Protein AF-A0A6G3PRW0-F1 (afdb_monomer_lite)

pLDDT: mean 93.68, std 4.19, range [80.06, 98.38]

Secondary structure (DSSP, 8-state):
-HHHHHHHHHTTSEEEETTTEEEEPPPPHHHHHHHHHHHHHHHHHHHHHHHHHS-HHHHHTTHHHHHHHHHHHHTT-HHHHHHHHHHHHHHHHHTT--HHHHHH-

Foldseek 3Di:
DLVVQVVCCVVQQWPQDVPPGIGGDDDDPVNVVVVVVVCCVLVVVLLVVCVVPPDPVLVVVLVVLVVQLVVCVVVVVPPSNVVSVLVSSLSSSVSSVDPVSSVVD

Structure (mmCIF, N/CA/C/O backbone):
data_AF-A0A6G3PRW0-F1
#
_entry.id   AF-A0A6G3PRW0-F1
#
loop_
_atom_site.group_PDB
_atom_site.id
_atom_site.type_symbol
_atom_site.label_atom_id
_atom_site.label_alt_id
_atom_site.label_comp_id
_atom_site.label_asym_id
_atom_site.label_entity_id
_atom_site.label_seq_id
_atom_site.pdbx_PDB_ins_code
_atom_site.Cartn_x
_atom_site.Cartn_y
_atom_site.Cartn_z
_atom_site.occupancy
_atom_site.B_iso_or_equiv
_atom_site.auth_seq_id
_atom_site.auth_comp_id
_atom_s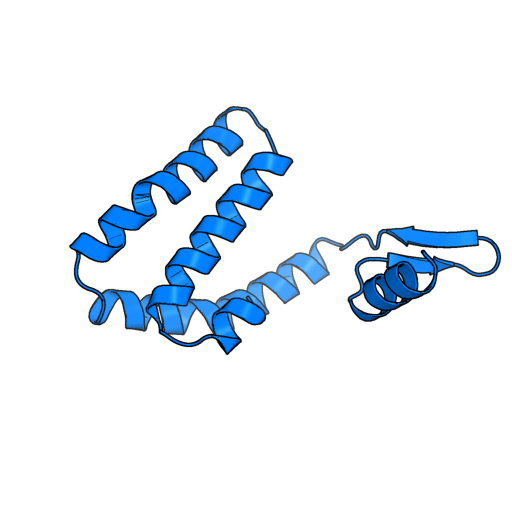ite.auth_asym_id
_atom_site.auth_atom_id
_atom_site.pdbx_PDB_model_num
ATOM 1 N N . VAL A 1 1 ? -27.468 -4.854 3.883 1.00 80.19 1 VAL A N 1
ATOM 2 C CA . VAL A 1 1 ? -26.636 -3.959 4.736 1.00 80.19 1 VAL A CA 1
ATOM 3 C C . VAL A 1 1 ? -26.041 -4.683 5.945 1.00 80.19 1 VAL A C 1
ATOM 5 O O . VAL A 1 1 ? -24.834 -4.614 6.114 1.00 80.19 1 VAL A O 1
ATOM 8 N N . ARG A 1 2 ? -26.821 -5.422 6.752 1.00 85.00 2 ARG A N 1
ATOM 9 C CA . ARG A 1 2 ? -26.324 -6.110 7.968 1.00 85.00 2 ARG A CA 1
ATOM 10 C C . ARG A 1 2 ? -25.100 -7.016 7.743 1.00 85.00 2 ARG A C 1
ATOM 12 O O . ARG A 1 2 ? -24.131 -6.889 8.477 1.00 85.00 2 ARG A O 1
ATOM 19 N N . GLU A 1 3 ? -25.110 -7.858 6.712 1.00 89.50 3 GLU A N 1
ATOM 20 C CA . GLU A 1 3 ? -23.977 -8.745 6.387 1.00 89.50 3 GLU A CA 1
ATOM 21 C C . GLU A 1 3 ? -22.713 -7.995 5.942 1.00 89.50 3 GLU A C 1
ATOM 23 O O . GLU A 1 3 ? -21.600 -8.448 6.184 1.00 89.50 3 GLU A O 1
ATOM 28 N N . ALA A 1 4 ? -22.864 -6.843 5.281 1.00 90.38 4 ALA A N 1
ATOM 29 C CA . ALA A 1 4 ? -21.727 -6.003 4.908 1.00 90.38 4 ALA A CA 1
ATOM 30 C C . ALA A 1 4 ? -21.105 -5.353 6.154 1.00 90.38 4 ALA A C 1
ATOM 32 O O . ALA A 1 4 ? -19.892 -5.373 6.313 1.00 90.38 4 ALA A O 1
ATOM 33 N N . MET A 1 5 ? -21.934 -4.871 7.086 1.00 90.56 5 MET A N 1
ATOM 34 C CA . MET A 1 5 ? -21.456 -4.309 8.356 1.00 90.56 5 MET A CA 1
ATOM 35 C C . MET A 1 5 ? -20.794 -5.359 9.253 1.00 90.56 5 MET A C 1
ATOM 37 O O . MET A 1 5 ? -19.819 -5.058 9.928 1.00 90.56 5 MET A O 1
ATOM 41 N N . GLN A 1 6 ? -21.287 -6.601 9.244 1.00 88.44 6 GLN A N 1
ATOM 42 C CA . GLN A 1 6 ? -20.649 -7.709 9.960 1.00 88.44 6 GLN A CA 1
ATOM 43 C C . GLN A 1 6 ? -19.283 -8.068 9.368 1.00 88.44 6 GLN A C 1
ATOM 45 O O . GLN A 1 6 ? -18.350 -8.296 10.130 1.00 88.44 6 GLN A O 1
ATOM 50 N N . ARG A 1 7 ? -19.136 -8.063 8.035 1.00 90.50 7 ARG A N 1
ATOM 51 C CA . ARG A 1 7 ? -17.827 -8.235 7.384 1.00 90.50 7 ARG A CA 1
ATOM 52 C C . ARG A 1 7 ? -16.852 -7.126 7.766 1.00 90.50 7 ARG A C 1
ATOM 54 O O . ARG A 1 7 ? -15.771 -7.426 8.250 1.00 90.50 7 ARG A O 1
ATOM 61 N N . LEU A 1 8 ? -17.283 -5.868 7.682 1.00 89.06 8 LEU A N 1
ATOM 62 C CA . LEU A 1 8 ? -16.475 -4.726 8.122 1.00 89.06 8 LEU A CA 1
ATOM 63 C C . LEU A 1 8 ? -16.098 -4.809 9.609 1.00 89.06 8 LEU A C 1
ATOM 65 O O . LEU A 1 8 ? -15.028 -4.345 9.991 1.00 89.06 8 LEU A O 1
ATOM 69 N N . ALA A 1 9 ? -16.954 -5.400 10.449 1.00 87.88 9 ALA A N 1
ATOM 70 C CA . ALA A 1 9 ? -16.645 -5.617 11.858 1.00 87.88 9 ALA A CA 1
ATOM 71 C C . ALA A 1 9 ? -15.572 -6.694 12.067 1.00 87.88 9 ALA A C 1
ATOM 73 O O . ALA A 1 9 ? -14.680 -6.518 12.890 1.00 87.88 9 ALA A O 1
ATOM 74 N N . VAL A 1 10 ? -15.622 -7.781 11.292 1.00 88.94 10 VAL A N 1
ATOM 75 C CA . VAL A 1 10 ? -14.576 -8.819 11.283 1.00 88.94 10 VAL A CA 1
ATOM 76 C C . VAL A 1 10 ? -13.249 -8.264 10.756 1.00 88.94 10 VAL A C 1
ATOM 78 O O . VAL A 1 10 ? -12.195 -8.593 11.288 1.00 88.94 10 VAL A O 1
ATOM 81 N N . GLU A 1 11 ? -13.297 -7.383 9.757 1.00 84.75 11 GLU A N 1
ATOM 82 C CA . GLU A 1 11 ? -12.133 -6.679 9.195 1.00 84.75 11 GLU A CA 1
ATOM 83 C C . GLU A 1 11 ? -11.617 -5.541 10.102 1.00 84.75 11 GLU A C 1
ATOM 85 O O . GLU A 1 11 ? -10.613 -4.898 9.794 1.00 84.75 11 GLU A O 1
ATOM 90 N N . GLY A 1 12 ? -12.299 -5.265 11.220 1.00 84.69 12 GLY A N 1
ATOM 91 C CA . GLY A 1 12 ? -11.931 -4.220 12.174 1.00 84.69 12 GLY A CA 1
ATOM 92 C C . GLY A 1 12 ? -12.161 -2.789 11.676 1.00 84.69 12 GLY A C 1
ATOM 93 O O . GLY A 1 12 ? -11.740 -1.848 12.343 1.00 84.69 12 GLY A O 1
ATOM 94 N N . ALA A 1 13 ? -12.833 -2.595 10.537 1.00 85.81 13 ALA A N 1
ATOM 95 C CA . ALA A 1 13 ? -13.176 -1.276 9.997 1.00 85.81 13 ALA A CA 1
ATOM 96 C C . ALA A 1 13 ? -14.297 -0.586 10.795 1.00 85.81 13 ALA A C 1
ATOM 98 O O . ALA A 1 13 ? -14.374 0.645 10.840 1.00 85.81 13 ALA A O 1
ATOM 99 N N . VAL A 1 14 ? -15.163 -1.376 11.433 1.00 91.56 14 VAL A N 1
ATOM 100 C CA . VAL A 1 14 ? -16.194 -0.895 12.358 1.00 91.56 14 VAL A CA 1
ATOM 101 C C . VAL A 1 14 ? -16.237 -1.756 13.619 1.00 91.56 14 VAL A C 1
ATOM 103 O O . VAL A 1 14 ? -15.888 -2.929 13.595 1.00 91.56 14 VAL A O 1
ATOM 106 N N . GLU A 1 15 ? -16.738 -1.211 14.716 1.00 90.81 15 GLU A N 1
ATOM 107 C CA . GLU A 1 15 ? -17.026 -1.936 15.951 1.00 90.81 15 GLU A CA 1
ATOM 108 C C . GLU A 1 15 ? -18.536 -2.008 16.202 1.00 90.81 15 GLU A C 1
ATOM 110 O O . GLU A 1 15 ? -19.293 -1.105 15.833 1.00 90.81 15 GLU A O 1
ATOM 115 N N . VAL A 1 16 ? -18.986 -3.090 16.839 1.00 90.19 16 VAL A N 1
ATOM 116 C CA . VAL A 1 16 ? -20.389 -3.253 17.237 1.00 90.19 16 VAL A CA 1
ATOM 117 C C . VAL A 1 16 ? -20.618 -2.532 18.558 1.00 90.19 16 VAL A C 1
ATOM 119 O O . VAL A 1 16 ? -20.003 -2.862 19.569 1.00 90.19 16 VAL A O 1
ATOM 122 N N . VAL A 1 17 ? -21.555 -1.587 18.565 1.00 90.69 17 VAL A N 1
ATOM 123 C CA . VAL A 1 17 ? -21.917 -0.824 19.761 1.00 90.69 17 VAL A CA 1
ATOM 124 C C . VAL A 1 17 ? -23.277 -1.307 20.279 1.00 90.69 17 VAL A C 1
ATOM 126 O O . VAL A 1 17 ? -24.281 -1.194 19.558 1.00 90.69 17 VAL A O 1
ATOM 129 N N . PRO A 1 18 ? -23.360 -1.819 21.525 1.00 88.50 18 PRO A N 1
ATOM 130 C CA . PRO A 1 18 ? -24.616 -2.278 22.112 1.00 88.50 18 PRO A CA 1
ATOM 131 C C . PRO A 1 18 ? -25.712 -1.210 22.019 1.00 88.50 18 PRO A C 1
ATOM 133 O O . PRO A 1 18 ? -25.499 -0.055 22.385 1.00 88.50 18 PRO A O 1
ATOM 136 N N . ASN A 1 19 ? -26.886 -1.592 21.508 1.00 88.75 19 ASN A N 1
ATOM 137 C CA . ASN A 1 19 ? -28.055 -0.718 21.310 1.00 88.75 19 ASN A CA 1
ATOM 138 C C . ASN A 1 19 ? -27.830 0.515 20.407 1.00 88.75 19 ASN A C 1
ATOM 140 O O . ASN A 1 19 ? -28.680 1.402 20.375 1.00 88.75 19 ASN A O 1
ATOM 144 N N . ARG A 1 20 ? -26.709 0.593 19.673 1.00 84.06 20 ARG A N 1
ATOM 145 C CA . ARG A 1 20 ? -26.389 1.723 18.775 1.00 84.06 20 ARG A CA 1
ATOM 146 C C . ARG A 1 20 ? -25.940 1.307 17.371 1.00 84.06 20 ARG A C 1
ATOM 148 O O . ARG A 1 20 ? -25.800 2.165 16.508 1.00 84.06 20 ARG A O 1
ATOM 155 N N . GLY A 1 21 ? -25.764 0.010 17.113 1.00 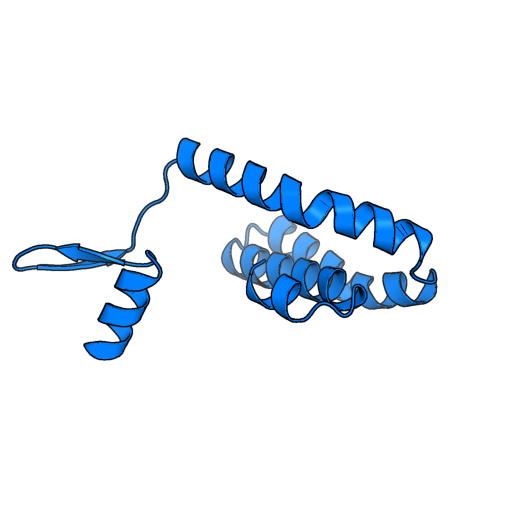90.00 21 GLY A N 1
ATOM 156 C CA . GLY A 1 21 ? -25.410 -0.504 15.789 1.00 90.00 21 GLY A CA 1
ATOM 157 C C . GLY A 1 21 ? -23.900 -0.628 15.611 1.00 90.00 21 GLY A C 1
ATOM 158 O O . GLY A 1 21 ? -23.284 -1.437 16.298 1.00 90.00 21 GLY A O 1
ATOM 159 N N . PHE A 1 22 ? -23.316 0.137 14.686 1.00 92.19 22 PHE A N 1
ATOM 160 C CA . PHE A 1 22 ? -21.893 0.068 14.334 1.00 92.19 22 PHE A CA 1
ATOM 161 C C . PHE A 1 22 ? -21.243 1.457 14.390 1.00 92.19 22 PHE A C 1
ATOM 163 O O . PHE A 1 22 ? -21.890 2.444 14.039 1.00 92.19 22 PHE A O 1
ATOM 170 N N . ARG A 1 23 ? -19.966 1.532 14.774 1.00 91.50 23 ARG A N 1
ATOM 171 C CA . ARG A 1 23 ? -19.144 2.757 14.750 1.00 91.50 23 ARG A CA 1
ATOM 172 C C . ARG A 1 23 ? -17.858 2.501 13.969 1.00 91.50 23 ARG A C 1
ATOM 174 O O . ARG A 1 23 ? -17.329 1.406 14.055 1.00 91.50 23 ARG A O 1
ATOM 181 N N . VAL A 1 24 ? -17.356 3.482 13.219 1.00 91.12 24 VAL A N 1
ATOM 182 C CA . VAL A 1 24 ? -16.047 3.374 12.547 1.00 91.12 24 VAL A CA 1
ATOM 183 C C . VAL A 1 24 ? -14.946 3.244 13.595 1.00 91.12 24 VAL A C 1
ATOM 185 O O . VAL A 1 24 ? -14.912 4.016 14.554 1.00 91.12 24 VAL A O 1
ATOM 188 N N . SER A 1 25 ? -14.068 2.262 13.413 1.00 87.25 25 SER A N 1
ATOM 189 C CA . SER A 1 25 ? -12.930 2.055 14.302 1.00 87.25 25 SER A CA 1
ATOM 190 C C . SER A 1 25 ? -11.913 3.180 14.123 1.00 87.25 25 SER A C 1
ATOM 192 O O . SER A 1 25 ? -11.493 3.481 13.005 1.00 87.25 25 SER A O 1
ATOM 194 N N . GLU A 1 26 ? -11.489 3.787 15.227 1.00 86.12 26 GLU A N 1
ATOM 195 C CA . GLU A 1 26 ? -10.398 4.760 15.238 1.00 86.12 26 GLU A CA 1
ATOM 196 C C . GLU A 1 26 ? -9.108 4.064 15.660 1.00 86.12 26 GLU A C 1
ATOM 198 O O . GLU A 1 26 ? -9.071 3.407 16.700 1.00 86.12 26 GLU A O 1
ATOM 203 N N . ARG A 1 27 ? -8.044 4.225 14.868 1.00 84.94 27 ARG A N 1
ATOM 204 C CA . ARG A 1 27 ? -6.717 3.706 15.211 1.00 84.94 27 ARG A CA 1
ATOM 205 C C . ARG A 1 27 ? -5.886 4.786 15.876 1.00 84.94 27 ARG A C 1
ATOM 207 O O . ARG A 1 27 ? -5.695 5.868 15.320 1.00 84.94 27 ARG A O 1
ATOM 214 N N . GLY A 1 28 ? -5.363 4.477 17.056 1.00 92.06 28 GLY A N 1
ATOM 215 C CA . GLY A 1 28 ? -4.445 5.366 17.759 1.00 92.06 28 GLY A CA 1
ATOM 216 C C . GLY A 1 28 ? -3.046 5.384 17.120 1.00 92.06 28 GLY A C 1
ATOM 217 O O . GLY A 1 28 ? -2.671 4.435 16.429 1.00 92.06 28 GLY A O 1
ATOM 218 N N . PRO A 1 29 ? -2.212 6.403 17.411 1.00 93.25 29 PRO A N 1
ATOM 219 C CA . PRO A 1 29 ? -0.847 6.501 16.880 1.00 93.25 29 PRO A CA 1
ATOM 220 C C . PRO A 1 29 ? 0.026 5.270 17.155 1.00 93.25 29 PRO A C 1
ATOM 222 O O . PRO A 1 29 ? 0.862 4.904 16.335 1.00 93.25 29 PRO A O 1
ATOM 225 N N . ARG A 1 30 ? -0.183 4.611 18.303 1.00 94.44 30 ARG A N 1
ATOM 226 C CA . ARG A 1 30 ? 0.526 3.382 18.672 1.00 94.44 30 ARG A CA 1
ATOM 227 C C . ARG A 1 30 ? 0.206 2.227 17.723 1.00 94.44 30 ARG A C 1
ATOM 229 O O . ARG A 1 30 ? 1.128 1.618 17.198 1.00 94.44 30 ARG A O 1
ATOM 236 N N . GLU A 1 31 ? -1.075 1.957 17.489 1.00 92.81 31 GLU A N 1
ATOM 237 C CA . GLU A 1 31 ? -1.508 0.887 16.584 1.00 92.81 31 GLU A CA 1
ATOM 238 C C . GLU A 1 31 ? -1.020 1.161 15.155 1.00 92.81 31 GLU A C 1
ATOM 240 O O . GLU A 1 31 ? -0.537 0.261 14.476 1.00 92.81 31 GLU A O 1
ATOM 245 N N . LEU A 1 32 ? -1.057 2.423 14.711 1.00 91.88 32 LEU A N 1
ATOM 246 C CA . LEU A 1 32 ? -0.501 2.814 13.413 1.00 91.88 32 LEU A CA 1
ATOM 247 C C . LEU A 1 32 ? 1.007 2.532 13.316 1.00 91.88 32 LEU A C 1
ATOM 249 O O . LEU A 1 32 ? 1.468 2.050 12.281 1.00 91.88 32 LEU A O 1
ATOM 253 N N . ALA A 1 33 ? 1.773 2.790 14.379 1.00 94.75 33 ALA A N 1
ATOM 254 C CA . ALA A 1 33 ? 3.201 2.478 14.421 1.00 94.75 33 ALA A CA 1
ATOM 255 C C . ALA A 1 33 ? 3.467 0.962 14.418 1.00 94.75 33 ALA A C 1
ATOM 257 O O . ALA A 1 33 ? 4.368 0.500 13.720 1.00 94.75 33 ALA A O 1
ATOM 258 N N . GLU A 1 34 ? 2.670 0.184 15.152 1.00 96.06 34 GLU A N 1
ATOM 259 C CA . GLU A 1 34 ? 2.738 -1.283 15.160 1.00 96.06 34 GLU A CA 1
ATOM 260 C C . GLU A 1 34 ? 2.431 -1.853 13.761 1.00 96.06 34 GLU A C 1
ATOM 262 O O . GLU A 1 34 ? 3.185 -2.680 13.244 1.00 96.06 34 GLU A O 1
ATOM 267 N N . LEU A 1 35 ? 1.398 -1.345 13.081 1.00 92.00 35 LEU A N 1
ATOM 268 C CA . LEU A 1 35 ? 1.078 -1.725 11.699 1.00 92.00 35 LEU A CA 1
ATOM 269 C C . LEU A 1 35 ? 2.189 -1.335 10.714 1.00 92.00 35 LEU A C 1
ATOM 271 O O . LEU A 1 35 ? 2.516 -2.116 9.821 1.00 92.00 35 LEU A O 1
ATOM 275 N N . ALA A 1 36 ? 2.808 -0.163 10.880 1.00 91.75 36 ALA A N 1
ATOM 276 C CA . ALA A 1 36 ? 3.946 0.246 10.058 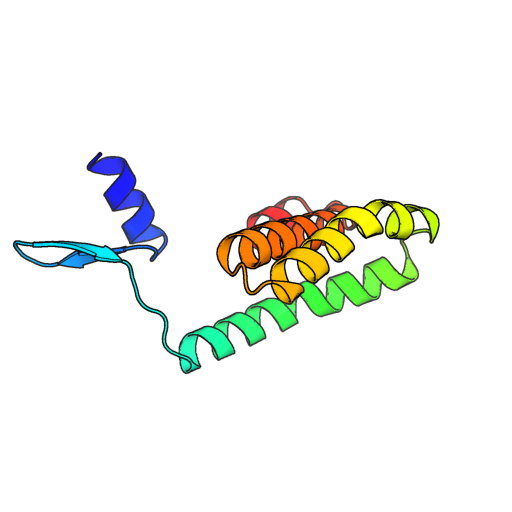1.00 91.75 36 ALA A CA 1
ATOM 277 C C . ALA A 1 36 ? 5.149 -0.700 10.227 1.00 91.75 36 ALA A C 1
ATOM 279 O O . ALA A 1 36 ? 5.826 -1.007 9.246 1.00 91.75 36 ALA A O 1
ATOM 280 N N . GLN A 1 37 ? 5.389 -1.214 11.438 1.00 96.75 37 GLN A N 1
ATOM 281 C CA . GLN A 1 37 ? 6.426 -2.225 11.678 1.00 96.75 37 GLN A CA 1
ATOM 282 C C . GLN A 1 37 ? 6.110 -3.544 10.966 1.00 96.75 37 GLN A C 1
ATOM 284 O O . GLN A 1 37 ? 6.993 -4.107 10.319 1.00 96.75 37 GLN A O 1
ATOM 289 N N . VAL A 1 38 ? 4.859 -4.015 11.028 1.00 95.06 38 VAL A N 1
ATOM 290 C CA . VAL A 1 38 ? 4.426 -5.219 10.295 1.00 95.06 38 VAL A CA 1
ATOM 291 C C . VAL A 1 38 ? 4.635 -5.041 8.790 1.00 95.06 38 VAL A C 1
ATOM 293 O O . VAL A 1 38 ? 5.236 -5.906 8.152 1.00 95.06 38 VAL A O 1
ATOM 296 N N . ARG A 1 39 ? 4.219 -3.898 8.229 1.00 93.56 39 ARG A N 1
ATOM 297 C CA . ARG A 1 39 ? 4.453 -3.575 6.813 1.00 93.56 39 ARG A CA 1
ATOM 298 C C . ARG A 1 39 ? 5.938 -3.565 6.473 1.00 93.56 39 ARG A C 1
ATOM 300 O O . ARG A 1 39 ? 6.330 -4.180 5.490 1.00 93.56 39 ARG A O 1
ATOM 307 N N . ALA A 1 40 ? 6.783 -2.950 7.300 1.00 94.88 40 ALA A N 1
ATOM 308 C CA . ALA A 1 40 ? 8.225 -2.912 7.059 1.00 94.88 40 ALA A CA 1
ATOM 309 C C . ALA A 1 40 ? 8.856 -4.316 7.017 1.00 94.88 40 ALA A C 1
ATOM 311 O O . ALA A 1 40 ? 9.686 -4.582 6.149 1.00 94.88 40 ALA A O 1
ATOM 312 N N . LEU A 1 41 ? 8.437 -5.226 7.904 1.00 96.00 41 LEU A N 1
ATOM 313 C CA . LEU A 1 41 ? 8.917 -6.615 7.921 1.00 96.00 41 LEU A CA 1
ATOM 314 C C . LEU A 1 41 ? 8.564 -7.384 6.641 1.00 96.00 41 LEU A C 1
ATOM 316 O O . LEU A 1 41 ? 9.319 -8.263 6.231 1.00 96.00 41 LEU A O 1
ATOM 320 N N . ILE A 1 42 ? 7.430 -7.058 6.021 1.00 93.69 42 ILE A N 1
ATOM 321 C CA . ILE A 1 42 ? 6.926 -7.738 4.825 1.00 93.69 42 ILE A CA 1
ATOM 322 C C . ILE A 1 42 ? 7.462 -7.076 3.547 1.00 93.69 42 ILE A C 1
ATOM 324 O O . ILE A 1 42 ? 7.951 -7.759 2.649 1.00 93.69 42 ILE A O 1
ATOM 328 N N . GLU A 1 43 ? 7.385 -5.751 3.454 1.00 94.25 43 G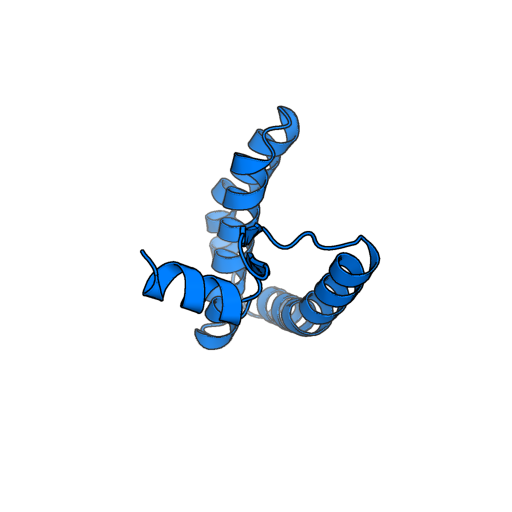LU A N 1
ATOM 329 C CA . GLU A 1 43 ? 7.630 -5.007 2.217 1.00 94.25 43 GLU A CA 1
ATOM 330 C C . GLU A 1 43 ? 9.120 -4.741 1.971 1.00 94.25 43 GLU A C 1
ATOM 332 O O . GLU A 1 43 ? 9.576 -4.859 0.834 1.00 94.25 43 GLU A O 1
ATOM 337 N N . VAL A 1 44 ? 9.918 -4.431 3.001 1.00 95.88 44 VAL A N 1
ATOM 338 C CA . VAL A 1 44 ? 11.341 -4.077 2.809 1.00 95.88 44 VAL A CA 1
ATOM 339 C C . VAL A 1 44 ? 12.147 -5.211 2.161 1.00 95.88 44 VAL A C 1
ATOM 341 O O . VAL A 1 44 ? 12.864 -4.934 1.195 1.00 95.88 44 VAL A O 1
ATOM 344 N N . PRO A 1 45 ? 12.043 -6.484 2.597 1.00 96.19 45 PRO A N 1
ATOM 345 C CA . PRO A 1 45 ? 12.762 -7.576 1.941 1.00 96.19 45 PRO A CA 1
ATOM 346 C C . PRO A 1 45 ? 12.368 -7.742 0.469 1.00 96.19 45 PRO A C 1
ATOM 348 O O . PRO A 1 45 ? 13.231 -7.993 -0.373 1.00 96.19 45 PRO A O 1
ATOM 351 N N . VAL A 1 46 ? 11.085 -7.548 0.150 1.00 96.75 46 VAL A N 1
ATOM 352 C CA . VAL A 1 46 ? 10.569 -7.617 -1.223 1.00 96.75 46 VAL A CA 1
ATOM 353 C C . VAL A 1 46 ? 11.148 -6.482 -2.059 1.00 96.75 46 VAL A C 1
ATOM 355 O O . VAL A 1 46 ? 11.654 -6.728 -3.149 1.00 96.75 46 VAL A O 1
ATOM 358 N N . MET A 1 47 ? 11.159 -5.254 -1.540 1.00 96.56 47 MET A N 1
ATOM 359 C CA . MET A 1 47 ? 11.744 -4.104 -2.233 1.00 96.56 47 MET A CA 1
ATOM 360 C C . MET A 1 47 ? 13.222 -4.305 -2.562 1.00 96.56 47 MET A C 1
ATOM 362 O O . MET A 1 47 ? 13.654 -3.982 -3.670 1.00 96.56 47 MET A O 1
ATOM 366 N N . LEU A 1 48 ? 13.992 -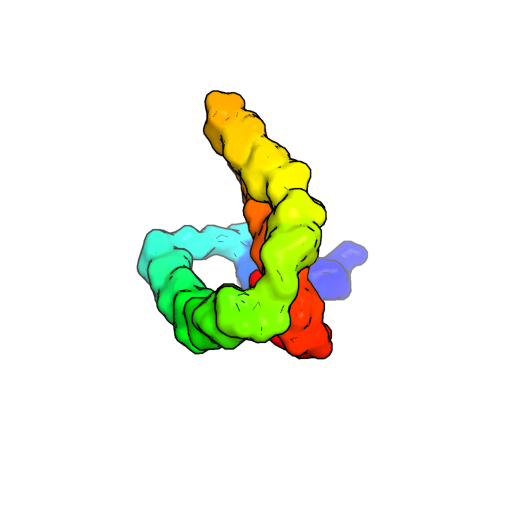4.863 -1.625 1.00 97.38 48 LEU A N 1
ATOM 367 C CA . LEU A 1 48 ? 15.408 -5.171 -1.838 1.00 97.38 48 LEU A CA 1
ATOM 368 C C . LEU A 1 48 ? 15.613 -6.233 -2.922 1.00 97.38 48 LEU A C 1
ATOM 370 O O . LEU A 1 48 ? 16.582 -6.154 -3.678 1.00 97.38 48 LEU A O 1
ATOM 374 N N . ASP A 1 49 ? 14.725 -7.223 -3.000 1.00 97.69 49 ASP A N 1
ATOM 375 C CA . ASP A 1 49 ? 14.775 -8.222 -4.061 1.00 97.69 49 ASP A CA 1
ATOM 376 C C . ASP A 1 49 ? 14.428 -7.619 -5.424 1.00 97.69 49 ASP A C 1
ATOM 378 O O . ASP A 1 49 ? 15.229 -7.707 -6.358 1.00 97.69 49 ASP A O 1
ATOM 382 N N . LEU A 1 50 ? 13.302 -6.904 -5.510 1.00 97.62 50 LEU A N 1
ATOM 383 C CA . LEU A 1 50 ? 12.855 -6.248 -6.737 1.00 97.62 50 LEU A CA 1
ATOM 384 C C . LEU A 1 50 ? 13.911 -5.287 -7.282 1.00 97.62 50 LEU A C 1
ATOM 386 O O . LEU A 1 50 ? 14.160 -5.270 -8.485 1.00 97.62 50 LEU A O 1
ATOM 390 N N . ALA A 1 51 ? 14.573 -4.518 -6.414 1.00 96.56 51 ALA A N 1
ATOM 391 C CA . ALA A 1 51 ? 15.629 -3.593 -6.820 1.00 96.56 51 ALA A CA 1
ATOM 392 C C . ALA A 1 51 ? 16.800 -4.286 -7.546 1.00 96.56 51 ALA A C 1
ATOM 394 O O . ALA A 1 51 ? 17.467 -3.655 -8.365 1.00 96.56 51 ALA A O 1
ATOM 395 N N . ARG A 1 52 ? 17.051 -5.573 -7.269 1.00 96.88 52 ARG A N 1
ATOM 396 C CA . ARG A 1 52 ? 18.112 -6.367 -7.912 1.00 96.88 52 ARG A CA 1
ATOM 397 C C . ARG A 1 52 ? 17.638 -7.110 -9.157 1.00 96.88 52 ARG A C 1
ATOM 399 O O . ARG A 1 52 ? 18.448 -7.363 -10.045 1.00 96.88 52 ARG A O 1
ATOM 406 N N . THR A 1 53 ? 16.366 -7.497 -9.206 1.00 96.25 53 THR A N 1
ATOM 407 C CA . THR A 1 53 ? 15.844 -8.443 -10.207 1.00 96.25 53 THR A CA 1
ATOM 408 C C . THR A 1 53 ? 14.999 -7.780 -11.292 1.00 96.25 53 THR A C 1
ATOM 410 O O . THR A 1 53 ? 14.922 -8.291 -12.411 1.00 96.25 53 THR A O 1
ATOM 413 N N . VAL A 1 54 ? 14.384 -6.631 -11.006 1.00 97.06 54 VAL A N 1
ATOM 414 C CA . VAL A 1 54 ? 13.476 -5.947 -11.931 1.00 97.06 54 VAL A CA 1
ATOM 415 C C . VAL A 1 54 ? 14.244 -4.99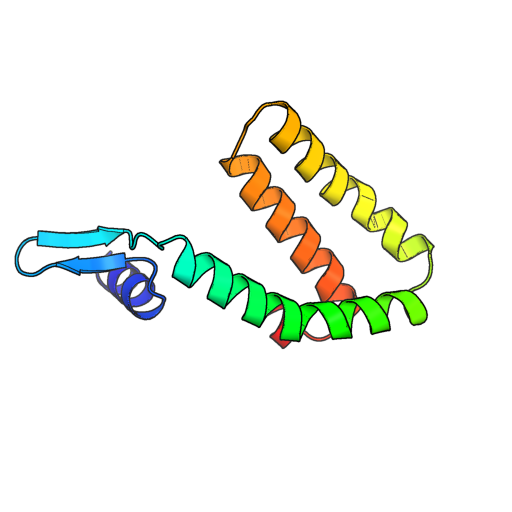6 -12.860 1.00 97.06 54 VAL A C 1
ATOM 417 O O . VAL A 1 54 ? 14.913 -4.075 -12.384 1.00 97.06 54 VAL A O 1
ATOM 420 N N . PRO A 1 55 ? 14.093 -5.123 -14.194 1.00 95.62 55 PRO A N 1
ATOM 421 C CA . PRO A 1 55 ? 14.712 -4.209 -15.150 1.00 95.62 55 PRO A CA 1
ATOM 422 C C . PRO A 1 55 ? 14.258 -2.751 -14.992 1.00 95.62 55 PRO A C 1
ATOM 424 O O . PRO A 1 55 ? 13.077 -2.478 -14.776 1.00 95.62 55 PRO A O 1
ATOM 427 N N . ALA A 1 56 ? 15.171 -1.804 -15.240 1.00 93.12 56 ALA A N 1
ATOM 428 C CA . ALA A 1 56 ? 14.943 -0.357 -15.118 1.00 93.12 56 ALA A CA 1
ATOM 429 C C . ALA A 1 56 ? 13.634 0.142 -15.773 1.00 93.12 56 ALA A C 1
ATOM 431 O O . ALA A 1 56 ? 12.900 0.924 -15.174 1.00 93.12 56 ALA A O 1
ATOM 432 N N . HIS A 1 57 ? 13.296 -0.348 -16.972 1.00 94.00 57 HIS A N 1
ATOM 433 C CA . HIS A 1 57 ? 12.106 0.097 -17.711 1.00 94.00 57 HIS A CA 1
ATOM 434 C C . HIS A 1 57 ? 10.778 -0.216 -16.996 1.00 94.00 57 HIS A C 1
ATOM 436 O O . HIS A 1 57 ? 9.788 0.482 -17.207 1.00 94.00 57 HIS A O 1
ATOM 442 N N . ARG A 1 58 ? 10.736 -1.246 -16.139 1.00 95.56 58 ARG A N 1
ATOM 443 C CA . ARG A 1 58 ? 9.534 -1.597 -15.364 1.00 95.56 58 ARG A CA 1
ATOM 444 C C . ARG A 1 58 ? 9.267 -0.561 -14.274 1.00 95.56 58 ARG A C 1
ATOM 446 O O . ARG A 1 58 ? 8.112 -0.244 -14.024 1.00 95.56 58 ARG A O 1
ATOM 453 N N . TRP A 1 59 ? 10.317 0.024 -13.697 1.00 95.06 59 TRP A N 1
ATOM 454 C CA . TRP A 1 59 ? 10.203 1.114 -12.725 1.00 95.06 59 TRP A CA 1
ATOM 455 C C . TRP A 1 59 ? 9.688 2.401 -13.366 1.00 95.06 59 TRP A C 1
ATOM 457 O O . TRP A 1 59 ? 8.876 3.105 -12.772 1.00 95.06 59 TRP A O 1
ATOM 467 N N . SER A 1 60 ? 10.097 2.688 -14.606 1.00 94.62 60 SER A N 1
ATOM 468 C CA . SER A 1 60 ? 9.591 3.844 -15.356 1.00 94.62 60 SER A CA 1
ATOM 469 C C . SER A 1 60 ? 8.071 3.798 -15.540 1.00 94.62 60 SER A C 1
ATOM 471 O O . SER A 1 60 ? 7.424 4.839 -15.476 1.00 94.62 60 SER A O 1
ATOM 473 N N . ALA A 1 61 ? 7.491 2.603 -15.692 1.00 94.12 61 ALA A N 1
ATOM 474 C CA . ALA A 1 61 ? 6.044 2.427 -15.811 1.00 94.12 61 ALA A CA 1
ATOM 475 C C . ALA A 1 61 ? 5.271 2.771 -14.521 1.00 94.12 61 ALA A C 1
ATOM 477 O O . ALA A 1 61 ? 4.072 3.025 -14.584 1.00 94.12 61 ALA A O 1
ATOM 478 N N . LEU A 1 62 ? 5.942 2.816 -13.364 1.00 96.75 62 LEU A N 1
ATOM 479 C CA . LEU A 1 62 ? 5.333 3.162 -12.075 1.00 96.75 62 LEU A CA 1
ATOM 480 C C . LEU A 1 62 ? 5.339 4.670 -11.791 1.00 96.75 62 LEU A C 1
ATOM 482 O O . LEU A 1 62 ? 4.650 5.120 -10.876 1.00 96.75 62 LEU A O 1
ATOM 486 N N . ARG A 1 63 ? 6.098 5.459 -12.565 1.00 96.56 63 ARG A N 1
ATOM 487 C CA . ARG A 1 63 ? 6.247 6.907 -12.358 1.00 96.56 63 ARG A CA 1
ATOM 488 C C . ARG A 1 63 ? 4.902 7.650 -12.301 1.00 96.56 63 ARG A C 1
ATOM 490 O O . ARG A 1 63 ? 4.733 8.411 -11.355 1.00 96.56 63 ARG A O 1
ATOM 497 N N . PRO A 1 64 ? 3.923 7.398 -13.195 1.00 97.19 64 PRO A N 1
ATOM 498 C CA . PRO A 1 64 ? 2.644 8.108 -13.136 1.00 97.19 64 PRO A CA 1
ATOM 499 C C . PRO A 1 64 ? 1.880 7.896 -11.821 1.00 97.19 64 PRO A C 1
ATOM 501 O O . PRO A 1 64 ? 1.210 8.809 -11.351 1.00 97.19 64 PRO A O 1
ATOM 504 N N . LEU A 1 65 ? 1.993 6.709 -11.210 1.00 97.06 65 LEU A N 1
ATOM 505 C CA . LEU A 1 65 ? 1.355 6.417 -9.923 1.00 97.06 65 LEU A CA 1
ATOM 506 C C . LEU A 1 65 ? 2.030 7.191 -8.785 1.00 97.06 65 LEU A C 1
ATOM 508 O O . LEU A 1 65 ? 1.339 7.800 -7.976 1.00 97.06 65 LEU A O 1
ATOM 512 N N . ALA A 1 66 ? 3.367 7.226 -8.764 1.00 97.00 66 ALA A N 1
ATOM 513 C CA . ALA A 1 66 ? 4.117 8.013 -7.785 1.00 97.00 66 ALA A CA 1
ATOM 514 C C . ALA A 1 66 ? 3.829 9.519 -7.916 1.00 97.00 66 ALA A C 1
ATOM 516 O O . ALA A 1 66 ? 3.636 10.207 -6.913 1.00 97.00 66 ALA A O 1
ATOM 517 N N . ASP A 1 67 ? 3.758 10.029 -9.147 1.00 98.31 67 ASP A N 1
ATOM 518 C CA . ASP A 1 67 ? 3.484 11.443 -9.408 1.00 98.31 67 ASP A CA 1
ATOM 519 C C . ASP A 1 67 ? 2.064 11.829 -8.960 1.00 98.31 67 ASP A C 1
ATOM 521 O O . ASP A 1 67 ? 1.867 12.919 -8.422 1.00 98.31 67 ASP A O 1
ATOM 525 N N . ALA A 1 68 ? 1.084 10.927 -9.099 1.00 98.00 68 ALA A N 1
ATOM 526 C CA . ALA A 1 68 ? -0.268 11.134 -8.578 1.00 98.00 68 ALA A CA 1
ATOM 527 C C . ALA A 1 68 ? -0.282 11.263 -7.044 1.00 98.00 68 ALA A C 1
ATOM 529 O O . ALA A 1 68 ? -0.956 12.150 -6.514 1.00 98.00 68 ALA A O 1
ATOM 530 N N . THR A 1 69 ? 0.505 10.443 -6.337 1.00 97.69 69 THR A N 1
ATOM 531 C CA . THR A 1 69 ? 0.670 10.550 -4.878 1.00 97.69 69 THR A CA 1
ATOM 532 C C . THR A 1 69 ? 1.251 11.902 -4.476 1.00 97.69 69 THR A C 1
ATOM 534 O O . THR A 1 69 ? 0.739 12.554 -3.563 1.00 97.69 69 THR A O 1
ATOM 537 N N . VAL A 1 70 ? 2.279 12.372 -5.188 1.00 98.19 70 VAL A N 1
ATOM 538 C CA . VAL A 1 70 ? 2.891 13.687 -4.937 1.00 98.19 70 VAL A CA 1
ATOM 539 C C . VAL A 1 70 ? 1.907 14.825 -5.222 1.00 98.19 70 VAL A C 1
ATOM 541 O O . VAL A 1 70 ? 1.800 15.754 -4.421 1.00 98.19 70 VAL A O 1
ATOM 544 N N . ALA A 1 71 ? 1.163 14.754 -6.327 1.00 98.31 71 ALA A N 1
ATOM 545 C CA . ALA A 1 71 ? 0.193 15.778 -6.705 1.00 98.31 71 ALA A CA 1
ATOM 546 C C . ALA A 1 71 ? -0.941 15.909 -5.676 1.00 98.31 71 ALA A C 1
ATOM 548 O O . ALA A 1 71 ? -1.284 17.025 -5.285 1.00 98.31 71 ALA A O 1
ATOM 549 N N . ALA A 1 72 ? -1.479 14.785 -5.192 1.00 98.38 72 ALA A N 1
ATOM 550 C CA . ALA A 1 72 ? -2.501 14.785 -4.147 1.00 98.38 72 ALA A CA 1
ATOM 551 C C . ALA A 1 72 ? -1.970 15.359 -2.822 1.00 98.38 72 ALA A C 1
ATOM 553 O O . ALA A 1 72 ? -2.635 16.183 -2.188 1.00 98.38 72 ALA A O 1
ATOM 554 N N . ALA A 1 73 ? -0.742 14.991 -2.435 1.00 97.94 73 ALA A N 1
ATOM 555 C CA . ALA A 1 73 ? -0.095 15.529 -1.240 1.00 97.94 73 ALA A CA 1
ATOM 556 C C . ALA A 1 73 ? 0.114 17.050 -1.324 1.00 97.94 73 ALA A C 1
ATOM 558 O O . ALA A 1 73 ? -0.113 17.754 -0.341 1.00 97.94 73 ALA A O 1
ATOM 559 N N . ALA A 1 74 ? 0.505 17.568 -2.493 1.00 98.38 74 ALA A N 1
ATOM 560 C CA . ALA A 1 74 ? 0.803 18.987 -2.690 1.00 98.38 74 ALA A CA 1
ATOM 561 C C . ALA A 1 74 ? -0.401 19.909 -2.431 1.00 98.38 74 ALA A C 1
ATOM 563 O O . ALA A 1 74 ? -0.218 21.056 -2.025 1.00 98.38 74 ALA A O 1
ATOM 564 N N . VAL A 1 75 ? -1.622 19.411 -2.642 1.00 98.12 75 VAL A N 1
ATOM 565 C CA . VAL A 1 75 ? -2.869 20.155 -2.395 1.00 98.12 75 VAL A CA 1
ATOM 566 C C . VAL A 1 75 ? -3.570 19.745 -1.096 1.00 98.12 75 VAL A C 1
ATOM 568 O O . VAL A 1 75 ? -4.640 20.265 -0.790 1.00 98.12 75 VAL A O 1
ATOM 571 N N . GLY A 1 76 ? -2.980 18.830 -0.319 1.00 97.62 76 GLY A N 1
ATOM 572 C CA . GLY A 1 76 ? -3.557 18.338 0.934 1.00 97.62 76 GLY A CA 1
ATOM 573 C C . GLY A 1 76 ? -4.790 17.447 0.756 1.00 97.62 76 GLY A C 1
ATOM 574 O O . GLY A 1 76 ? -5.560 17.285 1.704 1.00 97.62 76 GLY A O 1
ATOM 575 N N . ASP A 1 77 ? -4.995 16.860 -0.426 1.00 98.06 77 ASP A N 1
ATOM 576 C CA . ASP A 1 77 ? -6.094 15.920 -0.658 1.00 98.06 77 ASP A CA 1
ATOM 577 C C . ASP A 1 77 ? -5.742 14.554 -0.057 1.00 98.06 77 ASP A C 1
ATOM 579 O O . ASP A 1 77 ? -5.142 13.689 -0.696 1.00 98.06 77 ASP A O 1
ATOM 583 N N . LEU A 1 78 ? -6.114 14.367 1.211 1.00 95.44 78 LEU A N 1
ATOM 584 C CA . LEU A 1 78 ? -5.835 13.145 1.966 1.00 95.44 78 LEU A CA 1
ATOM 585 C C . LEU A 1 78 ? -6.501 11.902 1.363 1.00 95.44 78 LEU A C 1
ATOM 587 O O . LEU A 1 78 ? -5.948 10.806 1.470 1.00 95.44 78 LEU A O 1
ATOM 591 N N . ALA A 1 79 ? -7.672 12.052 0.740 1.00 95.25 79 ALA A N 1
ATOM 592 C CA . ALA A 1 79 ? -8.390 10.929 0.149 1.00 95.25 79 ALA A CA 1
ATOM 593 C C . ALA A 1 79 ? -7.691 10.467 -1.134 1.00 95.25 79 ALA A C 1
ATOM 595 O O . ALA A 1 79 ? -7.374 9.282 -1.267 1.00 95.25 79 ALA A O 1
ATOM 596 N N . ALA A 1 80 ? -7.379 11.402 -2.036 1.00 97.00 80 ALA A N 1
ATOM 597 C CA . ALA A 1 80 ? -6.631 11.096 -3.251 1.00 97.00 80 ALA A CA 1
ATOM 598 C C . ALA A 1 80 ? -5.207 10.615 -2.939 1.00 97.00 80 ALA A C 1
ATOM 600 O O . ALA A 1 80 ? -4.709 9.702 -3.601 1.00 97.00 80 ALA A O 1
ATOM 601 N N . TYR A 1 81 ? -4.566 11.166 -1.904 1.00 97.62 81 TYR A N 1
ATOM 602 C CA . TYR A 1 81 ? -3.258 10.711 -1.438 1.00 97.62 81 TYR A CA 1
ATOM 603 C C . TYR A 1 81 ? -3.316 9.254 -0.974 1.00 97.62 81 TYR A C 1
ATOM 605 O O . TYR A 1 81 ? -2.544 8.430 -1.454 1.00 97.62 81 TYR A O 1
ATOM 613 N N . ALA A 1 82 ? -4.269 8.907 -0.104 1.00 94.31 82 ALA A N 1
ATOM 614 C CA . ALA A 1 82 ? -4.401 7.544 0.400 1.00 94.31 82 ALA A CA 1
ATOM 615 C C . ALA A 1 82 ? -4.743 6.530 -0.707 1.00 94.31 82 ALA A C 1
ATOM 617 O O . ALA A 1 82 ? -4.332 5.373 -0.625 1.00 94.31 82 ALA A O 1
ATOM 618 N N . GLU A 1 83 ? -5.500 6.929 -1.731 1.00 96.44 83 GLU A N 1
ATOM 619 C CA . GLU A 1 83 ? -5.814 6.053 -2.866 1.00 96.44 83 GLU A CA 1
ATOM 620 C C . GLU A 1 83 ? -4.603 5.850 -3.788 1.00 96.44 83 GLU A C 1
ATOM 622 O O . GLU A 1 83 ? -4.229 4.716 -4.091 1.00 96.44 83 GLU A O 1
ATOM 627 N N . SER A 1 84 ? -3.948 6.940 -4.193 1.00 97.38 84 SER A N 1
ATOM 628 C CA . SER A 1 84 ? -2.774 6.887 -5.075 1.00 97.38 84 SER A CA 1
ATOM 629 C C . SER A 1 84 ? -1.577 6.193 -4.419 1.00 97.38 84 SER A C 1
ATOM 631 O O . SER A 1 84 ? -0.914 5.390 -5.073 1.00 97.38 84 SER A O 1
ATOM 633 N N . ASP A 1 85 ? -1.335 6.427 -3.126 1.00 95.69 85 ASP A N 1
ATOM 634 C CA . ASP A 1 85 ? -0.299 5.735 -2.350 1.00 95.69 85 ASP A CA 1
ATOM 635 C C . ASP A 1 85 ? -0.513 4.212 -2.336 1.00 95.69 85 ASP A C 1
ATOM 637 O O . ASP A 1 85 ? 0.411 3.452 -2.647 1.00 95.69 85 ASP A O 1
ATOM 641 N N . ARG A 1 86 ? -1.747 3.750 -2.078 1.00 94.12 86 ARG A N 1
ATOM 642 C CA . ARG A 1 86 ? -2.091 2.317 -2.139 1.00 94.12 86 ARG A CA 1
ATOM 643 C C . ARG A 1 86 ? -1.928 1.748 -3.543 1.00 94.12 86 ARG A C 1
ATOM 645 O O . ARG A 1 86 ? -1.410 0.641 -3.696 1.00 94.12 86 ARG A O 1
ATOM 652 N N . ALA A 1 87 ? -2.361 2.482 -4.568 1.00 96.38 87 ALA A N 1
ATOM 653 C CA . ALA A 1 87 ? -2.222 2.055 -5.957 1.00 96.38 87 ALA A CA 1
ATOM 654 C C . ALA A 1 87 ? -0.745 1.893 -6.352 1.00 96.38 87 ALA A C 1
ATOM 656 O O . ALA A 1 87 ? -0.381 0.888 -6.968 1.00 96.38 87 ALA A O 1
ATOM 657 N N . PHE A 1 88 ? 0.113 2.836 -5.949 1.00 96.88 88 PHE A N 1
ATOM 658 C CA . PHE A 1 88 ? 1.554 2.758 -6.168 1.00 96.88 88 PHE A CA 1
ATOM 659 C C . PHE A 1 88 ? 2.176 1.547 -5.458 1.00 96.88 88 PHE A C 1
ATOM 661 O O . PHE A 1 88 ? 2.834 0.737 -6.115 1.00 96.88 88 PHE A O 1
ATOM 668 N N . HIS A 1 89 ? 1.913 1.361 -4.159 1.00 95.12 89 HIS A N 1
ATOM 669 C CA . HIS A 1 89 ? 2.452 0.228 -3.393 1.00 95.12 89 HIS A CA 1
ATOM 670 C C . HIS A 1 89 ? 2.017 -1.124 -3.975 1.00 95.12 89 HIS A C 1
ATOM 672 O O . HIS A 1 89 ? 2.859 -1.993 -4.202 1.00 95.12 89 HIS A O 1
ATOM 678 N N . ARG A 1 90 ? 0.733 -1.298 -4.320 1.00 95.12 90 ARG A N 1
ATOM 679 C CA . ARG A 1 90 ? 0.258 -2.536 -4.967 1.00 95.12 90 ARG A CA 1
ATOM 680 C C . ARG A 1 90 ? 0.939 -2.792 -6.306 1.00 95.12 90 ARG A C 1
ATOM 682 O O . ARG A 1 90 ? 1.302 -3.932 -6.587 1.00 95.12 90 ARG A O 1
ATOM 689 N N . ALA A 1 91 ? 1.123 -1.759 -7.129 1.00 96.62 91 ALA A N 1
ATOM 690 C CA . ALA A 1 91 ? 1.776 -1.901 -8.429 1.00 96.62 91 ALA A CA 1
ATOM 691 C C . ALA A 1 91 ? 3.252 -2.304 -8.291 1.00 96.62 91 ALA A C 1
ATOM 693 O O . ALA A 1 91 ? 3.734 -3.135 -9.062 1.00 96.62 91 ALA A O 1
ATOM 694 N N . VAL A 1 92 ? 3.950 -1.770 -7.285 1.00 96.88 92 VAL A N 1
ATOM 695 C CA . VAL A 1 92 ? 5.316 -2.181 -6.944 1.00 96.88 92 VAL A CA 1
ATOM 696 C C . VAL A 1 92 ? 5.343 -3.641 -6.488 1.00 96.88 92 VAL A C 1
ATOM 698 O O . VAL A 1 92 ? 6.073 -4.446 -7.066 1.00 96.88 92 VAL A O 1
ATOM 701 N N . LEU A 1 93 ? 4.527 -4.017 -5.498 1.00 96.62 93 LEU A N 1
ATOM 702 C CA . LEU A 1 93 ? 4.521 -5.378 -4.949 1.00 96.62 93 LEU A CA 1
ATOM 703 C C . LEU A 1 93 ? 4.086 -6.423 -5.984 1.00 96.62 93 LEU A C 1
ATOM 705 O O . LEU A 1 93 ? 4.584 -7.549 -5.958 1.00 96.62 93 LEU A O 1
ATOM 709 N N . ALA A 1 94 ? 3.236 -6.057 -6.946 1.00 96.75 94 ALA A N 1
ATOM 710 C CA . ALA A 1 94 ? 2.843 -6.931 -8.051 1.00 96.75 94 ALA A CA 1
ATOM 711 C C . ALA A 1 94 ? 4.025 -7.357 -8.940 1.00 96.75 94 ALA A C 1
ATOM 713 O O . ALA A 1 94 ? 3.964 -8.419 -9.563 1.00 96.75 94 ALA A O 1
ATOM 714 N N . LEU A 1 95 ? 5.128 -6.595 -8.964 1.00 97.06 95 LEU A N 1
ATOM 715 C CA . LEU A 1 95 ? 6.348 -6.989 -9.677 1.00 97.06 95 LEU A CA 1
ATOM 716 C C . LEU A 1 95 ? 6.994 -8.254 -9.096 1.00 97.06 95 LEU A C 1
ATOM 718 O O . LEU A 1 95 ? 7.715 -8.937 -9.817 1.00 97.06 95 LEU A O 1
ATOM 722 N N . SER A 1 96 ? 6.708 -8.596 -7.834 1.00 96.50 96 SER A N 1
ATOM 723 C CA . SER A 1 96 ? 7.198 -9.831 -7.202 1.00 96.50 96 SER A CA 1
ATOM 724 C C . SER A 1 96 ? 6.534 -11.097 -7.751 1.00 96.50 96 SER A C 1
ATOM 726 O O . SER A 1 96 ? 7.001 -12.201 -7.485 1.00 96.50 96 SER A O 1
ATOM 728 N N . GLY A 1 97 ? 5.410 -10.961 -8.465 1.00 96.31 97 GLY A N 1
ATOM 729 C CA . GLY A 1 97 ? 4.577 -12.090 -8.884 1.00 96.31 97 GLY A CA 1
ATOM 730 C C . GLY A 1 97 ? 3.840 -12.791 -7.733 1.00 96.31 97 GLY A C 1
ATOM 731 O O . GLY A 1 97 ? 3.098 -13.741 -7.977 1.00 96.31 97 GLY A O 1
ATOM 732 N N . ASN A 1 98 ? 3.995 -12.334 -6.486 1.00 96.69 98 ASN A N 1
ATOM 733 C CA . ASN A 1 98 ? 3.323 -12.912 -5.329 1.00 96.69 98 ASN A CA 1
ATOM 734 C C . ASN A 1 98 ? 1.938 -12.276 -5.131 1.00 96.69 98 ASN A C 1
ATOM 736 O O . ASN A 1 98 ? 1.789 -11.235 -4.495 1.00 96.69 98 ASN A O 1
ATOM 740 N N . GLY A 1 99 ? 0.899 -12.927 -5.657 1.00 95.94 99 GLY A N 1
ATOM 741 C CA . GLY A 1 99 ? -0.479 -12.441 -5.530 1.00 95.94 99 GLY A CA 1
ATOM 742 C C . GLY A 1 99 ? -1.002 -12.381 -4.089 1.00 95.94 99 GLY A C 1
ATOM 743 O O . GLY A 1 99 ? -1.844 -11.540 -3.793 1.00 95.94 99 GLY A O 1
ATOM 744 N N . GLN A 1 100 ? -0.495 -13.225 -3.182 1.00 95.56 100 GLN A N 1
ATOM 745 C CA . GLN A 1 100 ? -0.888 -13.179 -1.766 1.00 95.56 100 GLN A CA 1
ATOM 746 C C . GLN A 1 100 ? -0.293 -11.963 -1.062 1.00 95.56 100 GLN A C 1
ATOM 748 O O . GLN A 1 100 ? -0.972 -11.316 -0.273 1.00 95.56 100 GLN A O 1
ATOM 753 N N . LEU A 1 101 ? 0.943 -11.600 -1.405 1.00 94.56 101 LEU A N 1
ATOM 754 C CA . LEU A 1 101 ? 1.566 -10.381 -0.905 1.00 94.56 101 LEU A CA 1
ATOM 755 C C . LEU A 1 101 ? 0.752 -9.136 -1.287 1.00 94.56 101 LEU A C 1
ATOM 757 O O . LEU A 1 101 ? 0.486 -8.307 -0.429 1.00 94.56 101 LEU A O 1
ATOM 761 N N . VAL A 1 102 ? 0.300 -9.039 -2.541 1.00 94.88 102 VAL A N 1
ATOM 762 C CA . VAL A 1 102 ? -0.530 -7.914 -3.018 1.00 94.88 102 VAL A CA 1
ATOM 763 C C . VAL A 1 102 ? -1.911 -7.877 -2.350 1.00 94.88 102 VAL A C 1
ATOM 765 O O . VAL A 1 102 ? -2.514 -6.814 -2.250 1.00 94.88 102 VAL A O 1
ATOM 768 N N . ALA A 1 103 ? -2.439 -9.027 -1.926 1.00 90.75 103 ALA A N 1
ATOM 769 C CA . ALA A 1 103 ? -3.734 -9.102 -1.252 1.00 90.75 103 ALA A CA 1
ATOM 770 C C . ALA A 1 103 ? -3.660 -8.711 0.233 1.00 90.75 103 ALA A C 1
ATOM 772 O O . ALA A 1 103 ? -4.650 -8.232 0.782 1.00 90.75 103 ALA A O 1
ATOM 773 N N . VAL A 1 104 ? -2.515 -8.952 0.880 1.00 86.94 104 VAL A N 1
ATOM 774 C CA . VAL A 1 104 ? -2.315 -8.712 2.318 1.00 86.94 104 VAL A CA 1
ATOM 775 C C . VAL A 1 104 ? -1.735 -7.321 2.605 1.00 86.94 104 VAL A C 1
ATOM 777 O O . VAL A 1 104 ? -2.005 -6.779 3.676 1.00 86.94 104 VAL A O 1
ATOM 780 N N . ALA A 1 105 ? -0.955 -6.756 1.679 1.00 80.06 105 ALA A N 1
ATOM 781 C CA . ALA A 1 105 ? -0.379 -5.410 1.777 1.00 80.06 105 ALA A CA 1
ATOM 782 C C . ALA A 1 105 ? -1.314 -4.325 1.210 1.00 80.06 105 ALA A C 1
ATOM 784 O O . ALA A 1 105 ? -1.446 -3.268 1.868 1.00 80.06 105 ALA A O 1
#

Radius of gyration: 17.22 Å; chains: 1; bounding box: 46×33×40 Å

Sequence (105 aa):
VREAMQRLAVEGAVEVVPNRGFRVSERGPRELAELAQVRALIEVPVMLDLARTVPAHRWSALRPLADATVAAAAVGDLAAYAESDRAFHRAVLALSGNGQLVAVA